Protein 2IQC (pdb70)

Radius of gyration: 17.7 Å; Cα contacts (8 Å, |Δi|>4): 166; chains: 1; bounding box: 55×26×33 Å

Organism: Homo sapiens (NCBI:txid9606)

B-factor: mean 52.59, std 11.1, range [28.51, 93.1]

GO terms:
  GO:0043240 Fanconi anaemia nuclear complex (C, IDA)
  GO:0005654 nucleoplasm (C, TAS)
  GO:0005829 cytosol (C, TAS)
  GO:0005515 protein binding (F, IPI)
  GO:0005654 nucleoplasm (C, IDA)
  GO:0000785 chromatin (C, IDA)

Solvent-accessible surface area: 9316 Å² total; per-residue (Å²): 106,70,81,103,29,86,64,53,0,63,102,12,27,104,129,5,72,121,68,65,37,50,174,53,0,35,40,31,32,133,180,67,95,94,100,52,2,8,86,9,0,1,26,2,2,45,34,161,50,29,71,46,0,13,135,8,1,75,62,44,86,136,7,1,27,33,0,0,77,63,11,88,20,38,35,0,14,108,0,2,38,115,30,79,51,0,2,82,54,0,16,29,30,0,38,76,8,1,103,101,12,88,62,37,149,103,147,46,68,23,32,27,120,100,131,106,18,1,72,54,102,35,0,31,53,10,3,81,20,0,23,147,4,88,95,108,8,100,78,111,0,60,79,26,2,72,62,16,21,54,141,52,48,84,91,101,100,89,15,75,17,4,2,1,17,0,2,100,55,32,113,120,130

Nearest PDB structures (foldseek):
  2iqc-assembly1_A  TM=1.006E+00  e=9.049E-26  Homo sapiens
  7kzv-assembly1_F  TM=9.609E-01  e=1.824E-20  Homo sapiens
  8d9w-assembly1_E  TM=4.074E-01  e=1.287E+00  Homo sapiens
  8d9w-assembly1_B  TM=2.738E-01  e=9.064E-01  Homo sapiens
  8fit-assembly2_C  TM=2.106E-01  e=4.069E+00  synthetic construct

CATH classification: 1.25.40.490

Sequence (173 aa):
EDSLMKTQAELLLERLQEVRPARFLSSLWERLPQNNFLKVIAVALLQPGSQVLVHWLLGNSEVFAAFCRALPAGLLTLVTSRHPALSPVYLGLLTDWGQRLHYDLQKGIWVGTESQDVPWEELHNRFQSLCQAPPPLKDKVLTALETCKAQDGDFEVPGLSIWTDLLLALRSG

Structure (mmCIF, N/CA/C/O backbone):
data_2IQC
#
_entry.id   2IQC
#
_cell.length_a   96.386
_cell.length_b   96.386
_cell.length_c   47.963
_cell.angle_alpha   90.00
_cell.angle_beta   90.00
_cell.angle_gamma   120.00
#
_symmetry.space_group_name_H-M   'P 31 2 1'
#
loop_
_entity.id
_entity.type
_entity.pdbx_description
1 polymer 'Fanconi anemia group F protein'
2 non-polymer 'MERCURY (II) ION'
3 water water
#
loop_
_atom_site.group_PDB
_atom_site.id
_atom_site.type_symbol
_atom_site.label_atom_id
_atom_site.label_alt_id
_atom_site.label_comp_id
_atom_site.label_asym_id
_atom_site.label_entity_id
_atom_site.label_seq_id
_atom_site.pdbx_PDB_ins_code
_atom_site.Cartn_x
_atom_site.Cartn_y
_atom_site.Cartn_z
_atom_site.occupancy
_atom_site.B_iso_or_equiv
_atom_site.auth_seq_id
_atom_site.auth_comp_id
_atom_site.auth_asym_id
_atom_site.auth_atom_id
_atom_site.pdbx_PDB_model_num
ATOM 1 N N . GLU A 1 12 ? 16.702 30.312 8.353 1.00 78.86 159 GLU A N 1
ATOM 2 C CA . GLU A 1 12 ? 18.100 30.524 7.838 1.00 78.95 159 GLU A CA 1
ATOM 3 C C . GLU A 1 12 ? 18.791 29.153 7.800 1.00 78.63 159 GLU A C 1
ATOM 4 O O . GLU A 1 12 ? 18.658 28.370 6.825 1.00 78.64 159 GLU A O 1
ATOM 6 N N . ASP A 1 13 ? 19.501 28.871 8.893 1.00 77.79 160 ASP A N 1
ATOM 7 C CA . ASP A 1 13 ? 19.772 27.513 9.338 1.00 75.50 160 ASP A CA 1
ATOM 8 C C . ASP A 1 13 ? 18.525 26.888 10.051 1.00 73.75 160 ASP A C 1
ATOM 9 O O . ASP A 1 13 ? 18.580 25.721 10.459 1.00 74.19 160 ASP A O 1
ATOM 11 N N . SER A 1 14 ? 17.432 27.664 10.183 1.00 70.81 161 SER A N 1
ATOM 12 C CA . SER A 1 14 ? 16.096 27.173 10.566 1.00 68.26 161 SER A CA 1
ATOM 13 C C . SER A 1 14 ? 15.341 26.713 9.347 1.00 66.21 161 SER A C 1
ATOM 14 O O . SER A 1 14 ? 14.486 25.809 9.439 1.00 66.34 161 SER A O 1
ATOM 17 N N . LEU A 1 15 ? 15.627 27.346 8.205 1.00 62.60 162 LEU A N 1
ATOM 18 C CA . LEU A 1 15 ? 15.089 26.895 6.914 1.00 59.22 162 LEU A CA 1
ATOM 19 C C . LEU A 1 15 ? 15.689 25.557 6.567 1.00 58.04 162 LEU A C 1
ATOM 20 O O . LEU A 1 15 ? 15.034 24.659 6.098 1.00 57.86 162 LEU A O 1
ATOM 25 N N . MET A 1 16 ? 16.981 25.492 6.779 1.00 57.80 163 MET A N 1
ATOM 26 C CA . MET A 1 16 ? 17.847 24.378 6.526 1.00 57.99 163 MET A CA 1
ATOM 27 C C . MET A 1 16 ? 17.602 23.214 7.468 1.00 56.84 163 MET A C 1
ATOM 28 O O . MET A 1 16 ? 17.713 22.077 7.031 1.00 56.09 163 MET A O 1
ATOM 33 N N . LYS A 1 17 ? 17.297 23.496 8.750 1.00 56.26 164 LYS A N 1
ATOM 34 C CA . LYS A 1 17 ? 16.842 22.453 9.717 1.00 55.14 164 LYS A CA 1
ATOM 35 C C . LYS A 1 17 ? 15.529 21.864 9.237 1.00 53.23 164 LYS A C 1
ATOM 36 O O . LYS A 1 17 ? 15.379 20.646 9.111 1.00 52.41 164 LYS A O 1
ATOM 42 N N . THR A 1 18 ? 14.597 22.748 8.900 1.00 52.95 165 THR A N 1
ATOM 43 C CA . THR A 1 18 ? 13.302 22.296 8.397 1.00 52.37 165 THR A CA 1
ATOM 44 C C . THR A 1 18 ? 13.499 21.442 7.194 1.00 52.77 165 THR A C 1
ATOM 45 O O . THR A 1 18 ? 13.067 20.303 7.202 1.00 53.51 165 THR A O 1
ATOM 49 N N . GLN A 1 19 ? 14.216 21.942 6.191 1.00 53.01 166 GLN A N 1
ATOM 50 C CA . GLN A 1 19 ? 14.481 21.163 4.971 1.00 53.42 166 GLN A CA 1
ATOM 51 C C . GLN A 1 19 ? 15.166 19.826 5.193 1.00 53.11 166 GLN A C 1
ATOM 52 O O . GLN A 1 19 ? 14.829 18.849 4.517 1.00 54.28 166 GLN A O 1
ATOM 58 N N . ALA A 1 20 ? 16.125 19.783 6.109 1.00 51.95 167 ALA A N 1
ATOM 59 C CA . ALA A 1 20 ? 16.793 18.555 6.508 1.00 52.43 167 ALA A CA 1
ATOM 60 C C . ALA A 1 20 ? 15.778 17.566 7.159 1.00 53.23 167 ALA A C 1
ATOM 61 O O . ALA A 1 20 ? 15.785 16.366 6.896 1.00 54.57 167 ALA A O 1
ATOM 63 N N . GLU A 1 21 ? 14.911 18.075 8.024 1.00 54.18 168 GLU A N 1
ATOM 64 C CA . GLU A 1 21 ? 13.816 17.260 8.596 1.00 54.09 168 GLU A CA 1
ATOM 65 C C . GLU A 1 21 ? 12.938 16.689 7.535 1.00 54.59 168 GLU A C 1
ATOM 66 O O . GLU A 1 21 ? 12.733 15.507 7.541 1.00 55.87 168 GLU A O 1
ATOM 72 N N . LEU A 1 22 ? 12.435 17.529 6.631 1.00 55.13 169 LEU A N 1
ATOM 73 C CA . LEU A 1 22 ? 11.663 17.097 5.473 1.00 55.47 169 LEU A CA 1
ATOM 74 C C . LEU A 1 22 ? 12.346 16.127 4.587 1.00 55.65 169 LEU A C 1
ATOM 75 O O . LEU A 1 22 ? 11.679 15.264 4.029 1.00 56.46 169 LEU A O 1
ATOM 80 N N . LEU A 1 23 ? 13.655 16.257 4.396 1.00 56.46 170 LEU A N 1
ATOM 81 C CA . LEU A 1 23 ? 14.354 15.238 3.564 1.00 56.49 170 LEU A CA 1
ATOM 82 C C . LEU A 1 23 ? 14.445 13.878 4.344 1.00 57.31 170 LEU A C 1
ATOM 83 O O . LEU A 1 23 ? 14.202 12.810 3.769 1.00 56.57 170 LEU A O 1
ATOM 88 N N . LEU A 1 24 ? 14.797 13.928 5.631 1.00 57.51 171 LEU A N 1
ATOM 89 C CA . LEU A 1 24 ? 14.876 12.698 6.435 1.00 59.32 171 LEU A CA 1
ATOM 90 C C . LEU A 1 24 ? 13.488 12.037 6.578 1.00 61.25 171 LEU A C 1
ATOM 91 O O . LEU A 1 24 ? 13.370 10.831 6.387 1.00 60.12 171 LEU A 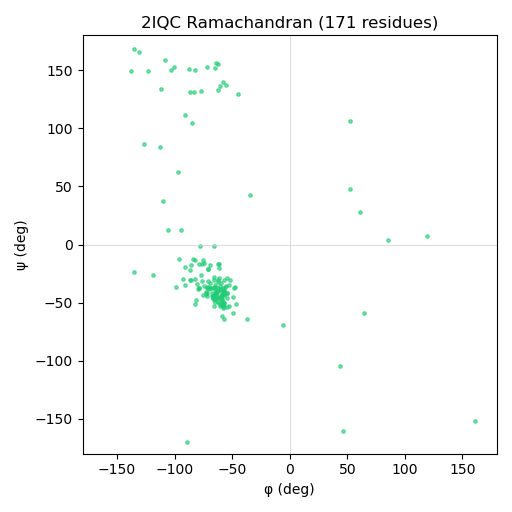O 1
ATOM 96 N N . GLU A 1 25 ? 12.446 12.824 6.888 1.00 64.17 172 GLU A N 1
ATOM 97 C CA . GLU A 1 25 ? 11.061 12.298 6.951 1.00 68.06 172 GLU A CA 1
ATOM 98 C C . GLU A 1 25 ? 10.656 11.593 5.646 1.00 69.17 172 GLU A C 1
ATOM 99 O O . GLU A 1 25 ? 10.046 10.521 5.693 1.00 69.33 172 GLU A O 1
ATOM 105 N N . ARG A 1 26 ? 11.032 12.188 4.507 1.00 70.39 173 ARG A N 1
ATOM 106 C CA . ARG A 1 26 ? 10.734 11.628 3.200 1.00 72.02 173 ARG A CA 1
ATOM 107 C C . ARG A 1 26 ? 11.526 10.380 2.876 1.00 72.99 173 ARG A C 1
ATOM 108 O O . ARG A 1 26 ? 11.130 9.633 1.997 1.00 74.40 173 ARG A O 1
ATOM 116 N N . LEU A 1 27 ? 12.652 10.170 3.558 1.00 74.29 174 LEU A N 1
ATOM 117 C CA . LEU A 1 27 ? 13.551 9.022 3.301 1.00 75.04 174 LEU A CA 1
ATOM 118 C C . LEU A 1 27 ? 13.258 7.774 4.204 1.00 77.07 174 LEU A C 1
ATOM 119 O O . LEU A 1 27 ? 13.535 6.636 3.804 1.00 76.51 174 LEU A O 1
ATOM 124 N N . GLN A 1 28 ? 12.753 8.027 5.424 1.00 79.32 175 GLN A N 1
ATOM 125 C CA . GLN A 1 28 ? 12.355 7.029 6.413 1.00 81.69 175 GLN A CA 1
ATOM 126 C C . GLN A 1 28 ? 10.837 6.867 6.260 1.00 83.91 175 GLN A C 1
ATOM 127 O O . GLN A 1 28 ? 10.053 7.137 7.200 1.00 85.03 175 GLN A O 1
ATOM 129 N N . GLU A 1 29 ? 10.455 6.401 5.063 1.00 85.06 176 GLU A N 1
ATOM 130 C CA . GLU A 1 29 ? 9.128 6.496 4.473 1.00 85.89 176 GLU A CA 1
ATOM 131 C C . GLU A 1 29 ? 9.501 6.258 3.022 1.00 86.54 176 GLU A C 1
ATOM 132 O O . GLU A 1 29 ? 10.511 5.567 2.772 1.00 86.85 176 GLU A O 1
ATOM 138 N N . VAL A 1 30 ? 8.720 6.796 2.072 1.00 86.97 177 VAL A N 1
ATOM 139 C CA . VAL A 1 30 ? 9.010 6.707 0.611 1.00 86.88 177 VAL A CA 1
ATOM 140 C C . VAL A 1 30 ? 9.428 5.321 0.054 1.00 87.04 177 VAL A C 1
ATOM 141 O O . VAL A 1 30 ? 10.550 4.836 0.265 1.00 87.06 177 VAL A O 1
ATOM 143 N N . ARG A 1 37 ? 11.704 5.116 -4.131 1.00 74.71 184 ARG A N 1
ATOM 144 C CA . ARG A 1 37 ? 13.153 5.197 -4.299 1.00 75.72 184 ARG A CA 1
ATOM 145 C C . ARG A 1 37 ? 13.902 4.340 -3.269 1.00 75.79 184 ARG A C 1
ATOM 146 O O . ARG A 1 37 ? 13.945 3.092 -3.455 1.00 75.82 184 ARG A O 1
ATOM 148 N N . PRO A 1 38 ? 14.529 4.969 -2.214 1.00 75.01 185 PRO A N 1
ATOM 149 C CA . PRO A 1 38 ? 14.937 6.338 -1.870 1.00 74.22 185 PRO A CA 1
ATOM 150 C C . PRO A 1 38 ? 16.420 6.775 -2.153 1.00 73.80 185 PRO A C 1
ATOM 151 O O . PRO A 1 38 ? 16.708 7.963 -2.128 1.00 73.73 185 PRO A O 1
ATOM 155 N N . ALA A 1 39 ? 17.333 5.857 -2.451 1.00 72.69 186 ALA A N 1
ATOM 156 C CA . ALA A 1 39 ? 18.555 6.214 -3.183 1.00 71.70 186 ALA A CA 1
ATOM 157 C C . ALA A 1 39 ? 18.288 6.931 -4.526 1.00 71.40 186 ALA A C 1
ATOM 158 O O . ALA A 1 39 ? 19.118 7.724 -5.012 1.00 72.03 186 ALA A O 1
ATOM 160 N N . ARG A 1 40 ? 17.154 6.642 -5.153 1.00 70.56 187 ARG A N 1
ATOM 161 C CA . ARG A 1 40 ? 16.868 7.219 -6.476 1.00 69.73 187 ARG A CA 1
ATOM 162 C C . ARG A 1 40 ? 16.317 8.625 -6.304 1.00 66.37 187 ARG A C 1
ATOM 163 O O . ARG A 1 40 ? 16.512 9.464 -7.169 1.00 66.98 187 ARG A O 1
ATOM 171 N N . PHE A 1 41 ? 15.639 8.872 -5.187 1.00 62.85 188 PHE A N 1
ATOM 172 C CA . PHE A 1 41 ? 15.201 10.184 -4.823 1.00 60.10 188 PHE A CA 1
ATOM 173 C C . PHE A 1 41 ? 16.388 11.177 -4.675 1.00 59.16 188 PHE A C 1
ATOM 174 O O . PHE A 1 41 ? 16.422 12.270 -5.303 1.00 58.96 188 PHE A O 1
ATOM 182 N N . LEU A 1 42 ? 17.367 10.756 -3.876 1.00 57.08 189 LEU A N 1
ATOM 183 C CA . LEU A 1 42 ? 18.572 11.498 -3.592 1.00 56.24 189 LEU A CA 1
ATOM 184 C C . LEU A 1 42 ? 19.368 11.789 -4.870 1.00 56.21 189 LEU A C 1
ATOM 185 O O . LEU A 1 42 ? 19.817 12.932 -5.089 1.00 55.05 189 LEU A O 1
ATOM 190 N N . SER A 1 43 ? 19.505 10.773 -5.730 1.00 56.08 190 SER A N 1
ATOM 191 C CA . SER A 1 43 ? 20.129 11.011 -7.008 1.00 56.43 190 SER A CA 1
ATOM 192 C C . SER A 1 43 ? 19.414 12.046 -7.887 1.00 56.98 190 SER A C 1
ATOM 193 O O . SER A 1 43 ? 20.085 12.860 -8.566 1.00 57.64 190 SER A O 1
ATOM 196 N N . SER A 1 44 ? 18.075 12.055 -7.890 1.00 57.00 191 SER A N 1
ATOM 197 C CA . SER A 1 44 ? 17.385 13.031 -8.725 1.00 56.70 191 SER A CA 1
ATOM 198 C C . SER A 1 44 ? 17.436 14.431 -8.081 1.00 54.89 191 SER A C 1
ATOM 199 O O . SER A 1 44 ? 17.541 15.421 -8.756 1.00 53.62 191 SER A O 1
ATOM 202 N N . LEU A 1 45 ? 17.450 14.483 -6.764 1.00 54.22 192 LEU A N 1
ATOM 203 C CA . LEU A 1 45 ? 17.625 15.732 -6.041 1.00 52.78 192 LEU A CA 1
ATOM 204 C C . LEU A 1 45 ? 19.003 16.355 -6.291 1.00 52.21 192 LEU A C 1
ATOM 205 O O . LEU A 1 45 ? 19.132 17.544 -6.519 1.00 49.45 192 LEU A O 1
ATOM 210 N N . TRP A 1 46 ? 20.040 15.501 -6.297 1.00 52.78 193 TRP A N 1
ATOM 211 C CA . TRP A 1 46 ? 21.409 15.898 -6.615 1.00 51.35 193 TRP A CA 1
ATOM 212 C C . TRP A 1 46 ? 21.547 16.428 -8.024 1.00 51.42 193 TRP A C 1
ATOM 213 O O . TRP A 1 46 ? 22.358 17.284 -8.241 1.00 52.66 193 TRP A O 1
ATOM 224 N N . GLU A 1 47 ? 20.762 15.940 -8.982 1.00 51.82 194 GLU A N 1
ATOM 225 C CA . GLU A 1 47 ? 20.886 16.387 -10.387 1.00 51.18 194 GLU A CA 1
ATOM 226 C C . GLU A 1 47 ? 20.069 17.602 -10.596 1.00 49.49 194 GLU A C 1
ATOM 227 O O . GLU A 1 47 ? 20.273 18.302 -11.552 1.00 49.24 194 GLU A O 1
ATOM 233 N N . ARG A 1 48 ? 19.075 17.815 -9.741 1.00 49.10 195 ARG A N 1
ATOM 234 C CA . ARG A 1 48 ? 18.164 18.922 -9.917 1.00 47.90 195 ARG A CA 1
ATOM 235 C C . ARG A 1 48 ? 18.458 20.134 -9.091 1.00 48.26 195 ARG A C 1
ATOM 236 O O . ARG A 1 48 ? 18.219 21.240 -9.585 1.00 49.46 195 ARG A O 1
ATOM 244 N N . LEU A 1 49 ? 18.932 19.969 -7.853 1.00 46.50 196 LEU A N 1
ATOM 245 C CA . LEU A 1 49 ? 19.100 21.105 -6.954 1.00 47.15 196 LEU A CA 1
ATOM 246 C C . LEU A 1 49 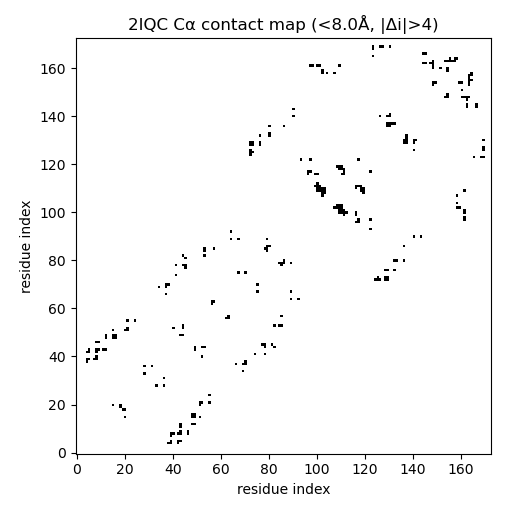? 20.487 21.715 -7.176 1.00 48.56 196 LEU A C 1
ATOM 247 O O . LEU A 1 49 ? 21.435 20.961 -7.557 1.00 49.23 196 LEU A O 1
ATOM 252 N N . PRO A 1 50 ? 20.642 23.053 -6.929 1.00 47.40 197 PRO A N 1
ATOM 253 C CA . PRO A 1 50 ? 22.026 23.582 -6.971 1.00 47.94 197 PRO A CA 1
ATOM 254 C C . PRO A 1 50 ? 22.856 22.795 -5.943 1.00 47.97 197 PRO A C 1
ATOM 255 O O . PRO A 1 50 ? 22.335 22.538 -4.858 1.00 49.77 197 PRO A O 1
ATOM 259 N N . GLN A 1 51 ? 24.105 22.443 -6.247 1.00 46.32 198 GLN A N 1
ATOM 260 C CA . GLN A 1 51 ? 24.834 21.529 -5.416 1.00 45.29 198 GLN A CA 1
ATOM 261 C C . GLN A 1 51 ? 25.221 22.166 -4.110 1.00 45.76 198 GLN A C 1
ATOM 262 O O . GLN A 1 51 ? 25.293 21.478 -3.104 1.00 45.38 198 GLN A O 1
ATOM 268 N N . ASN A 1 52 ? 25.459 23.473 -4.120 1.00 46.81 199 ASN A N 1
ATOM 269 C CA . ASN A 1 52 ? 25.834 24.196 -2.891 1.00 48.62 199 ASN A CA 1
ATOM 270 C C . ASN A 1 52 ? 24.751 24.028 -1.766 1.00 49.41 199 ASN A C 1
ATOM 271 O O . ASN A 1 52 ? 25.047 23.461 -0.745 1.00 48.82 199 ASN A O 1
ATOM 276 N N . ASN A 1 53 ? 23.520 24.540 -1.993 1.00 50.44 200 ASN A N 1
ATOM 277 C CA . ASN A 1 53 ? 22.296 24.313 -1.201 1.00 49.35 200 ASN A CA 1
ATOM 278 C C . ASN A 1 53 ? 22.158 22.917 -0.653 0.50 47.52 200 ASN A C 1
ATOM 279 O O . ASN A 1 53 ? 22.089 22.655 0.526 0.50 46.73 200 ASN A O 1
ATOM 284 N N . PHE A 1 54 ? 22.052 22.025 -1.592 1.00 46.23 201 PHE A N 1
ATOM 285 C CA . PHE A 1 54 ? 21.872 20.622 -1.309 1.00 46.67 201 PHE A CA 1
ATOM 286 C C . PHE A 1 54 ? 22.943 19.941 -0.446 1.00 46.15 201 PHE A C 1
ATOM 287 O O . PHE A 1 54 ? 22.621 19.066 0.361 1.00 44.72 201 PHE A O 1
ATOM 295 N N . LEU A 1 55 ? 24.224 20.319 -0.624 1.00 47.15 202 LEU A N 1
ATOM 296 C CA . LEU A 1 55 ? 25.269 19.781 0.253 1.00 46.42 202 LEU A CA 1
ATOM 297 C C . LEU A 1 55 ? 25.088 20.303 1.663 1.00 46.36 202 LEU A C 1
ATOM 298 O O . LEU A 1 55 ? 25.242 19.546 2.574 1.00 46.34 202 LEU A O 1
ATOM 303 N N . LYS A 1 56 ? 24.677 21.552 1.830 1.00 46.18 203 LYS A N 1
ATOM 304 C CA . LYS A 1 56 ? 24.451 22.096 3.161 1.00 47.50 203 LYS A CA 1
ATOM 305 C C . LYS A 1 56 ? 23.269 21.433 3.890 1.00 48.53 203 LYS A C 1
ATOM 306 O O . LYS A 1 56 ? 23.368 21.089 5.077 1.00 49.03 203 LYS A O 1
ATOM 312 N N . VAL A 1 57 ? 22.165 21.246 3.177 1.00 48.83 204 VAL A N 1
ATOM 313 C CA . VAL A 1 57 ? 21.014 20.529 3.700 1.00 48.82 204 VAL A CA 1
ATOM 314 C C . VAL A 1 57 ? 21.395 19.079 4.105 1.00 48.87 204 VAL A C 1
ATOM 315 O O . VAL A 1 57 ? 21.046 18.627 5.183 1.00 48.31 204 VAL A O 1
ATOM 319 N N . ILE A 1 58 ? 22.110 18.354 3.252 1.00 48.43 205 ILE A N 1
ATOM 320 C CA . ILE A 1 58 ? 22.593 17.028 3.640 1.00 48.77 205 ILE A CA 1
ATOM 321 C C . ILE A 1 58 ? 23.447 17.105 4.892 1.00 49.18 205 ILE A C 1
ATOM 322 O O . ILE A 1 58 ? 23.330 16.246 5.763 1.00 48.63 205 ILE A O 1
ATOM 327 N N . ALA A 1 59 ? 24.296 18.131 4.984 1.00 49.13 206 ALA A N 1
ATOM 328 C CA . ALA A 1 59 ? 25.139 18.298 6.166 1.00 50.10 206 ALA A CA 1
ATOM 329 C C . ALA A 1 59 ? 24.298 18.381 7.441 1.00 50.52 206 ALA A C 1
ATOM 330 O O . ALA A 1 59 ? 24.565 17.688 8.415 1.00 50.31 206 ALA A O 1
ATOM 332 N N . VAL A 1 60 ? 23.293 19.258 7.419 1.00 51.19 207 VAL A N 1
ATOM 333 C CA . VAL A 1 60 ? 22.301 19.393 8.489 1.00 51.68 207 VAL A CA 1
ATOM 334 C C . VAL A 1 60 ? 21.493 18.063 8.639 1.00 52.83 207 VAL A C 1
ATOM 335 O O . VAL A 1 60 ? 21.289 17.555 9.734 1.00 53.97 207 VAL A O 1
ATOM 339 N N . ALA A 1 61 ? 21.133 17.412 7.560 1.00 53.15 208 ALA A N 1
ATOM 340 C CA . ALA A 1 61 ? 20.432 16.188 7.773 1.00 55.00 208 ALA A CA 1
ATOM 341 C C . ALA A 1 61 ? 21.301 15.144 8.536 1.00 56.80 208 ALA A C 1
ATOM 342 O O . ALA A 1 61 ? 20.783 14.363 9.341 1.00 58.45 208 ALA A O 1
ATOM 344 N N . LEU A 1 62 ? 22.611 15.183 8.364 1.00 57.03 209 LEU A N 1
ATOM 345 C CA . LEU A 1 62 ? 23.470 14.209 9.013 1.00 57.31 209 LEU A CA 1
ATOM 346 C C . LEU A 1 62 ? 23.648 14.455 10.505 1.00 59.69 209 LEU A C 1
ATOM 347 O O . LEU A 1 62 ? 24.095 13.576 11.233 1.00 59.14 209 LEU A O 1
ATOM 352 N N . LEU A 1 63 ? 23.299 15.665 10.948 1.00 62.47 210 LEU A N 1
ATOM 353 C CA . LEU A 1 63 ? 23.453 16.062 12.322 1.00 64.37 210 LEU A CA 1
ATOM 354 C C . LEU A 1 63 ? 22.138 16.125 13.094 1.00 66.57 210 LEU A C 1
ATOM 355 O O . LEU A 1 63 ? 22.108 16.685 14.190 1.00 67.72 210 LEU A O 1
ATOM 360 N N . GLN A 1 64 ? 21.047 15.589 12.562 1.00 68.93 211 GLN A N 1
ATOM 361 C CA . GLN A 1 64 ? 19.787 15.737 13.283 1.00 71.60 211 GLN A CA 1
ATOM 362 C C . GLN A 1 64 ? 19.585 14.611 14.341 1.00 73.37 211 GLN A C 1
ATOM 363 O O . GLN A 1 64 ? 19.772 13.414 14.025 1.00 73.11 211 GLN A O 1
ATOM 369 N N . PRO A 1 65 ? 19.226 15.008 15.593 1.00 74.39 212 PRO A N 1
ATOM 370 C CA . PRO A 1 65 ? 18.774 14.123 16.671 1.00 75.37 212 PRO A CA 1
ATOM 371 C C . PRO A 1 65 ? 17.963 12.935 16.132 1.00 75.95 212 PRO A C 1
ATOM 372 O O . PRO A 1 65 ? 18.204 11.793 16.554 1.00 77.10 212 PRO A O 1
ATOM 376 N N . GLY A 1 86 ? 17.172 5.995 9.195 1.00 69.77 233 GLY A N 1
ATOM 377 C CA . GLY A 1 86 ? 17.922 6.487 8.016 1.00 69.68 233 GLY A CA 1
ATOM 378 C C . GLY A 1 86 ? 17.462 7.822 7.343 1.00 70.19 233 GLY A C 1
ATOM 379 O O . GLY A 1 86 ? 16.234 8.039 7.231 1.00 69.81 233 GLY A O 1
ATOM 380 N N . SER A 1 87 ? 18.365 8.762 6.952 1.00 68.12 234 SER A N 1
ATOM 381 C CA . SER A 1 87 ? 19.741 9.028 7.487 1.00 67.85 234 SER A CA 1
ATOM 382 C C . SER A 1 87 ? 20.922 8.045 7.412 1.00 68.03 234 SER A C 1
ATOM 383 O O . SER A 1 87 ? 22.012 8.419 6.927 1.00 68.19 234 SER A O 1
ATOM 386 N N . GLN A 1 88 ? 20.769 6.853 7.982 1.00 66.98 235 GLN A N 1
ATOM 387 C CA . GLN A 1 88 ? 21.649 5.771 7.585 1.00 66.31 235 GLN A CA 1
ATOM 388 C C . GLN A 1 88 ? 21.451 5.493 6.077 1.00 64.98 235 GLN A C 1
ATOM 389 O O . GLN A 1 88 ? 22.324 4.937 5.427 1.00 66.18 235 GLN A O 1
ATOM 391 N N . VAL A 1 89 ? 20.316 5.919 5.532 1.00 63.53 236 VAL A N 1
ATOM 392 C CA . VAL A 1 89 ? 19.988 5.931 4.089 1.00 62.91 236 VAL A CA 1
ATOM 393 C C . VAL A 1 89 ? 20.787 7.019 3.284 1.00 62.76 236 VAL A C 1
ATOM 394 O O . VAL A 1 89 ? 21.156 6.817 2.099 1.00 63.41 236 VAL A O 1
ATOM 398 N N . LEU A 1 90 ? 20.978 8.178 3.921 1.00 61.30 237 LEU A N 1
ATOM 399 C CA . LEU A 1 90 ? 21.782 9.250 3.414 1.00 60.15 237 LEU A CA 1
ATOM 400 C C . LEU A 1 90 ? 23.231 8.815 3.373 1.00 59.23 237 LEU A C 1
ATOM 401 O O . LEU A 1 90 ? 23.907 9.063 2.389 1.00 59.10 237 LEU A O 1
ATOM 406 N N . VAL A 1 91 ? 23.698 8.204 4.466 1.00 57.97 238 VAL A N 1
ATOM 407 C CA . VAL A 1 91 ? 25.077 7.745 4.594 1.00 57.39 238 VAL A CA 1
ATOM 408 C C . VAL A 1 91 ? 25.373 6.703 3.541 1.00 57.34 238 VAL A C 1
ATOM 409 O O . VAL A 1 91 ? 26.348 6.809 2.828 1.00 59.23 238 VAL A O 1
ATOM 413 N N . HIS A 1 92 ? 24.520 5.695 3.415 1.00 57.21 239 HIS A N 1
ATOM 414 C CA . HIS A 1 92 ? 24.739 4.618 2.456 1.00 55.42 239 HIS A CA 1
ATOM 415 C C . HIS A 1 92 ? 24.874 5.169 1.062 0.50 53.66 239 HIS A C 1
ATOM 416 O O . HIS A 1 92 ? 25.672 4.707 0.270 0.50 52.08 239 HIS A O 1
ATOM 423 N N . TRP A 1 93 ? 24.056 6.172 0.786 1.00 53.17 240 TRP A N 1
ATOM 424 C CA . TRP A 1 93 ? 23.967 6.798 -0.543 1.00 53.05 240 TRP A CA 1
ATOM 425 C C . TRP A 1 93 ? 25.252 7.635 -0.757 1.00 53.36 240 TRP A C 1
ATOM 426 O O . TRP A 1 93 ? 25.851 7.588 -1.826 1.00 55.22 240 TRP A O 1
ATOM 437 N N . LEU A 1 94 ? 25.695 8.361 0.258 1.00 52.26 241 LEU A N 1
ATOM 438 C CA . LEU A 1 94 ? 26.973 9.037 0.186 1.00 53.37 241 LEU A CA 1
ATOM 439 C C . LEU A 1 94 ? 28.150 8.092 -0.058 1.00 53.50 241 LEU A C 1
ATOM 440 O O . LEU A 1 94 ? 29.010 8.410 -0.871 1.00 53.91 241 LEU A O 1
ATOM 445 N N . LEU A 1 95 ? 28.191 6.940 0.628 1.00 54.46 242 LEU A N 1
ATOM 446 C CA . LEU A 1 95 ? 29.214 5.879 0.355 1.00 55.60 242 LEU A CA 1
ATOM 447 C C . LEU A 1 95 ? 29.117 5.365 -1.081 1.00 55.73 242 LEU A C 1
ATOM 448 O O . LEU A 1 95 ? 30.146 5.084 -1.733 1.00 55.38 242 LEU A O 1
ATOM 453 N N . GLY A 1 96 ? 27.882 5.300 -1.586 1.00 56.35 243 GLY A N 1
ATOM 454 C CA . GLY A 1 96 ? 27.635 4.812 -2.939 1.00 56.70 243 GLY A CA 1
ATOM 455 C C . GLY A 1 96 ? 27.979 5.810 -4.016 1.00 57.14 243 GLY A C 1
ATOM 456 O O . GLY A 1 96 ? 28.093 5.438 -5.162 1.00 57.74 243 GLY A O 1
ATOM 457 N N . ASN A 1 97 ? 28.124 7.081 -3.663 1.00 57.13 244 ASN A N 1
ATOM 458 C CA . ASN A 1 97 ? 28.386 8.144 -4.659 1.00 56.70 244 ASN A CA 1
ATOM 459 C C . ASN A 1 97 ? 29.616 8.979 -4.311 1.00 56.16 244 ASN A C 1
ATOM 460 O O . ASN A 1 97 ? 29.539 10.056 -3.725 1.00 56.31 244 ASN A O 1
ATOM 465 N N . SER A 1 98 ? 30.749 8.481 -4.756 1.00 55.91 245 SER A N 1
ATOM 466 C CA . SER A 1 98 ? 32.040 8.882 -4.240 1.00 54.49 245 SER A CA 1
ATOM 467 C C . SER A 1 98 ? 32.339 10.338 -4.653 1.00 53.40 245 SER A C 1
ATOM 468 O O . SER A 1 98 ? 32.927 11.099 -3.848 1.00 52.78 245 SER A O 1
ATOM 471 N N . GLU A 1 99 ? 31.854 10.726 -5.845 1.00 51.18 246 GLU A N 1
ATOM 472 C CA . GLU A 1 99 ? 31.935 12.1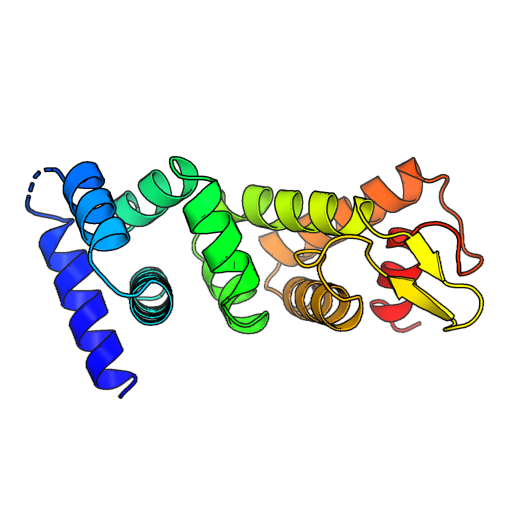25 -6.369 1.00 49.38 246 GLU A CA 1
ATOM 473 C C . GLU A 1 99 ? 31.149 13.159 -5.569 1.00 49.60 246 GLU A C 1
ATOM 474 O O . GLU A 1 99 ? 31.527 14.319 -5.478 1.00 50.38 246 GLU A O 1
ATOM 480 N N . VAL A 1 100 ? 30.000 12.743 -5.063 1.00 49.33 247 VAL A N 1
ATOM 481 C CA . VAL A 1 100 ? 29.088 13.600 -4.356 1.00 48.45 247 VAL A CA 1
ATOM 482 C C . VAL A 1 100 ? 29.694 13.830 -2.980 1.00 48.38 247 VAL A C 1
ATOM 483 O O . VAL A 1 100 ? 29.690 14.947 -2.475 1.00 49.36 247 VAL A O 1
ATOM 487 N N . PHE A 1 101 ? 30.209 12.775 -2.366 1.00 46.25 248 PHE A N 1
ATOM 488 C CA . PHE A 1 101 ? 30.770 12.899 -1.031 1.00 44.48 248 PHE A CA 1
ATOM 489 C C . PHE A 1 101 ? 32.147 13.605 -1.109 1.00 44.52 248 PHE A C 1
ATOM 490 O O . PHE A 1 101 ? 32.499 14.306 -0.197 1.00 45.43 248 PHE A O 1
ATOM 498 N N . ALA A 1 102 ? 32.940 13.364 -2.158 1.00 42.69 249 ALA A N 1
ATOM 499 C CA . ALA A 1 102 ? 34.154 14.123 -2.392 1.00 43.58 249 ALA A CA 1
ATOM 500 C C . ALA A 1 102 ? 33.916 15.662 -2.437 1.00 43.36 249 ALA A C 1
ATOM 501 O O . ALA A 1 102 ? 34.722 16.396 -1.905 1.00 43.11 249 ALA A O 1
ATOM 503 N N . ALA A 1 103 ? 32.834 16.113 -3.086 1.00 42.83 250 ALA A N 1
ATOM 504 C CA . ALA A 1 103 ? 32.424 17.516 -3.116 1.00 43.30 250 ALA A CA 1
ATOM 505 C C . ALA A 1 103 ? 31.909 17.988 -1.755 1.00 43.54 250 ALA A C 1
ATOM 506 O O . ALA A 1 103 ? 32.132 19.146 -1.363 1.00 45.00 250 ALA A O 1
ATOM 508 N N . PHE A 1 104 ? 31.184 17.128 -1.058 1.00 43.13 251 PHE A N 1
ATOM 509 C CA . PHE A 1 104 ? 30.730 17.427 0.284 1.00 44.37 251 PHE A CA 1
ATOM 510 C C . PHE A 1 104 ? 31.936 17.792 1.135 1.00 43.74 251 PHE A C 1
ATOM 511 O O . PHE A 1 104 ? 31.941 18.775 1.884 1.00 43.35 251 PHE A O 1
ATOM 519 N N . CYS A 1 105 ? 32.974 16.967 1.006 1.00 43.63 252 CYS A N 1
ATOM 520 C CA . CYS A 1 105 ? 34.180 17.085 1.827 1.00 43.45 252 CYS A CA 1
ATOM 521 C C . CYS A 1 105 ? 35.041 18.305 1.484 1.00 42.38 252 CYS A C 1
ATOM 522 O O . CYS A 1 105 ? 35.842 18.735 2.299 1.00 42.97 252 CYS A O 1
ATOM 525 N N . ARG A 1 106 ? 34.877 18.841 0.290 1.00 41.68 253 ARG A N 1
ATOM 526 C CA . ARG A 1 106 ? 35.630 20.031 -0.195 1.00 42.26 253 ARG A CA 1
ATOM 527 C C . ARG A 1 106 ? 34.869 21.302 0.132 1.00 41.59 253 ARG A C 1
ATOM 528 O O . ARG A 1 106 ? 35.455 22.324 0.495 1.00 41.27 253 ARG A O 1
ATOM 536 N N . ALA A 1 107 ? 33.536 21.213 0.079 1.00 42.58 254 ALA A N 1
ATOM 537 C CA . ALA A 1 107 ? 32.665 22.370 0.123 1.00 42.56 254 ALA A CA 1
ATOM 538 C C . ALA A 1 107 ? 32.344 22.827 1.506 1.00 44.18 254 ALA A C 1
ATOM 539 O O . ALA A 1 107 ? 31.991 23.984 1.681 1.00 45.52 254 ALA A O 1
ATOM 541 N N . LEU A 1 108 ? 32.309 21.893 2.468 1.00 44.64 255 LEU A N 1
ATOM 542 C CA . LEU A 1 108 ? 31.854 22.164 3.818 1.00 44.58 255 LEU A CA 1
ATOM 543 C C . LEU A 1 108 ? 33.059 22.362 4.767 1.00 44.65 255 LEU A C 1
ATOM 544 O O . LEU A 1 108 ? 34.164 21.834 4.508 1.00 44.48 255 LEU A O 1
ATOM 549 N N . PRO A 1 109 ? 32.843 23.145 5.841 1.00 44.17 256 PRO A N 1
ATOM 550 C CA . PRO A 1 109 ? 33.936 23.537 6.728 1.00 44.26 256 PRO A CA 1
ATOM 551 C C . PRO A 1 109 ? 34.526 22.351 7.435 1.00 43.29 256 PRO A C 1
ATOM 552 O O . PRO A 1 109 ? 33.826 21.393 7.649 1.00 42.11 256 PRO A O 1
ATOM 556 N N . ALA A 1 110 ? 35.818 22.467 7.785 1.00 42.29 257 ALA A N 1
ATOM 557 C CA . ALA A 1 110 ? 36.571 21.474 8.543 1.00 41.24 257 ALA A CA 1
ATOM 558 C C . ALA A 1 110 ? 35.789 20.980 9.760 1.00 42.20 257 ALA A C 1
ATOM 559 O O . ALA A 1 110 ? 35.609 19.741 9.936 1.00 43.44 257 ALA A O 1
ATOM 561 N N . GLY A 1 111 ? 35.288 21.925 10.574 1.00 42.29 258 GLY A N 1
ATOM 562 C CA . GLY A 1 111 ? 34.596 21.593 11.834 1.00 42.6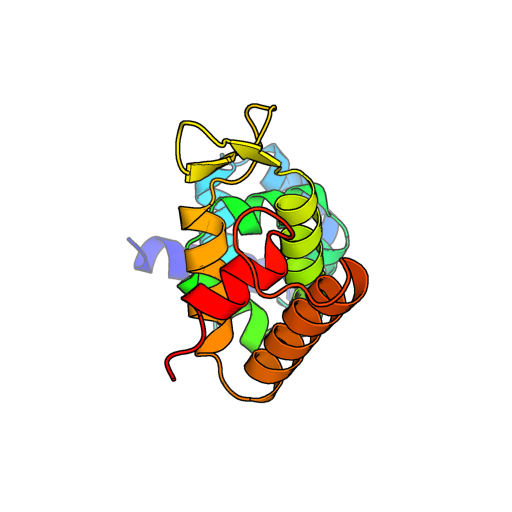9 258 GLY A CA 1
ATOM 563 C C . GLY A 1 111 ? 33.297 20.862 11.590 1.00 43.14 258 GLY A C 1
ATOM 564 O O . GLY A 1 111 ? 32.957 19.932 12.287 1.00 44.20 258 GLY A O 1
ATOM 565 N N . LEU A 1 112 ? 32.580 21.239 10.550 1.00 44.26 259 LEU A N 1
ATOM 566 C CA . LEU A 1 112 ? 31.425 20.477 10.182 1.00 45.38 259 LEU A CA 1
ATOM 567 C C . LEU A 1 112 ? 31.754 19.064 9.747 1.00 45.85 259 LEU A C 1
ATOM 568 O O . LEU A 1 112 ? 31.033 18.126 10.095 1.00 47.26 259 LEU A O 1
ATOM 573 N N . LEU A 1 113 ? 32.835 18.898 8.986 1.00 46.30 260 LEU A N 1
ATOM 574 C CA . LEU A 1 113 ? 33.276 17.581 8.549 1.00 45.46 260 LEU A CA 1
ATOM 575 C C . LEU A 1 113 ? 33.666 16.654 9.675 1.00 45.48 260 LEU A C 1
ATOM 576 O O . LEU A 1 113 ? 33.403 15.459 9.611 1.00 46.18 260 LEU A O 1
ATOM 581 N N . THR A 1 114 ? 34.286 17.208 10.702 1.00 45.78 261 THR A N 1
ATOM 582 C CA . THR A 1 114 ? 34.735 16.471 11.865 1.00 45.99 261 THR A CA 1
ATOM 583 C C . THR A 1 114 ? 33.504 16.111 12.671 1.00 47.70 261 THR A C 1
ATOM 584 O O . THR A 1 114 ? 33.440 14.985 13.179 1.00 47.59 261 THR A O 1
ATOM 588 N N . LEU A 1 115 ? 32.523 17.023 12.804 1.00 48.77 262 LEU A N 1
ATOM 589 C CA . LEU A 1 115 ? 31.205 16.610 13.421 1.00 51.00 262 LEU A CA 1
ATOM 590 C C . LEU A 1 115 ? 30.537 15.465 12.681 1.00 51.82 262 LEU A C 1
ATOM 591 O O . LEU A 1 115 ? 30.263 14.411 13.269 1.00 53.22 262 LEU A O 1
ATOM 596 N N . VAL A 1 116 ? 30.328 15.627 11.384 1.00 52.55 263 VAL A N 1
ATOM 597 C CA . VAL A 1 116 ? 29.627 14.595 10.606 1.00 53.87 263 VAL A CA 1
ATOM 598 C C . VAL A 1 116 ? 30.291 13.205 10.712 1.00 54.70 263 VAL A C 1
ATOM 599 O O . VAL A 1 116 ? 29.633 12.189 10.824 1.00 55.07 263 VAL A O 1
ATOM 603 N N . THR A 1 117 ? 31.603 13.207 10.644 1.00 55.63 264 THR A N 1
ATOM 604 C CA . THR A 1 117 ? 32.466 12.033 10.619 1.00 55.96 264 THR A CA 1
ATOM 605 C C . THR A 1 117 ? 32.624 11.395 12.032 1.00 56.47 264 THR A C 1
ATOM 606 O O . THR A 1 117 ? 32.848 10.208 12.165 1.00 55.70 264 THR A O 1
ATOM 610 N N . SER A 1 118 ? 32.467 12.195 13.090 1.00 57.47 265 SER A N 1
ATOM 611 C CA . SER A 1 118 ? 32.316 11.660 14.448 1.00 58.98 265 SER A CA 1
ATOM 612 C C . SER A 1 118 ? 31.046 10.860 14.656 1.00 59.49 265 SER A C 1
ATOM 613 O O . SER A 1 118 ? 31.150 9.755 15.120 1.00 59.42 265 SER A O 1
ATOM 616 N N . ARG A 1 119 ? 29.871 11.432 14.312 1.00 60.00 266 ARG A N 1
ATOM 617 C CA . ARG A 1 119 ? 28.572 10.738 14.317 1.00 59.45 266 ARG A CA 1
ATOM 618 C C . ARG A 1 119 ? 28.443 9.613 13.368 1.00 59.14 266 ARG A C 1
ATOM 619 O O . ARG A 1 119 ? 27.774 8.641 13.672 1.00 59.92 266 ARG A O 1
ATOM 627 N N . HIS A 1 120 ? 28.933 9.777 12.152 1.00 58.02 267 HIS A N 1
ATOM 628 C CA . HIS A 1 120 ? 28.796 8.717 11.211 1.00 57.37 267 HIS A CA 1
ATOM 629 C C . HIS A 1 120 ? 30.151 8.138 10.882 1.00 57.97 267 HIS A C 1
ATOM 630 O O . HIS A 1 120 ? 30.740 8.541 9.900 1.00 58.59 267 HIS A O 1
ATOM 637 N N . PRO A 1 121 ? 30.658 7.189 11.720 1.00 58.01 268 PRO A N 1
ATOM 638 C CA . PRO A 1 121 ? 32.001 6.574 11.493 1.00 58.15 268 PRO A CA 1
ATOM 639 C C . PRO A 1 121 ? 32.216 5.804 10.196 1.00 57.16 268 PRO A C 1
ATOM 640 O O . PRO A 1 121 ? 33.315 5.619 9.800 1.00 58.20 268 PRO A O 1
ATOM 644 N N . ALA A 1 122 ? 31.187 5.409 9.489 1.00 57.25 269 ALA A N 1
ATOM 645 C CA . ALA A 1 122 ? 31.411 4.815 8.178 1.00 56.31 269 ALA A CA 1
ATOM 646 C C . ALA A 1 122 ? 31.919 5.857 7.160 1.00 55.49 269 ALA A C 1
ATOM 647 O O . ALA A 1 122 ? 32.476 5.534 6.123 1.00 56.52 269 ALA A O 1
ATOM 649 N N . LEU A 1 123 ? 31.735 7.122 7.465 1.00 54.60 270 LEU A N 1
ATOM 650 C CA . LEU A 1 123 ? 32.188 8.189 6.561 1.00 53.82 270 LEU A CA 1
ATOM 651 C C . LEU A 1 123 ? 33.662 8.532 6.833 1.00 53.88 270 LEU A C 1
ATOM 652 O O . LEU A 1 123 ? 34.346 9.104 5.999 1.00 53.55 270 LEU A O 1
ATOM 657 N N . SER A 1 124 ? 34.127 8.122 8.005 1.00 54.29 271 SER A N 1
ATOM 658 C CA . SER A 1 124 ? 35.464 8.397 8.498 1.00 54.81 271 SER A CA 1
ATOM 659 C C . SER A 1 124 ? 36.572 7.880 7.592 1.00 53.81 271 SER A C 1
ATOM 660 O O . SER A 1 124 ? 37.349 8.702 7.116 1.00 54.70 271 SER A O 1
ATOM 663 N N . PRO A 1 125 ? 36.670 6.537 7.347 1.00 52.51 272 PRO A N 1
ATOM 664 C CA . PRO A 1 125 ? 37.845 6.154 6.538 1.00 51.26 272 PRO A CA 1
ATOM 665 C C . PRO A 1 125 ? 37.791 6.790 5.150 1.00 51.39 272 PRO A C 1
ATOM 666 O O . PRO A 1 125 ? 38.806 6.834 4.421 1.00 52.40 272 PRO A O 1
ATOM 670 N N . VAL A 1 126 ? 36.618 7.265 4.774 1.00 49.92 273 VAL A N 1
ATOM 671 C CA . VAL A 1 126 ? 36.417 7.767 3.389 1.00 48.94 273 VAL A CA 1
ATOM 672 C C . VAL A 1 126 ? 36.949 9.221 3.267 1.00 48.23 273 VAL A C 1
ATOM 673 O O . VAL A 1 126 ? 37.763 9.553 2.352 1.00 48.28 273 VAL A O 1
ATOM 677 N N . TYR A 1 127 ? 36.544 10.037 4.237 1.00 46.53 274 TYR A N 1
ATOM 678 C CA . TYR A 1 127 ? 37.141 11.343 4.460 1.00 45.50 274 TYR A CA 1
ATOM 679 C C . TYR A 1 127 ? 38.678 11.288 4.510 1.00 45.91 274 TYR A C 1
ATOM 680 O O . TYR A 1 127 ? 39.356 11.927 3.704 1.00 46.49 274 TYR A O 1
ATOM 689 N N . LEU A 1 128 ? 39.232 10.508 5.436 1.00 46.68 275 LEU A N 1
ATOM 690 C CA . LEU A 1 128 ? 40.681 10.302 5.527 1.00 46.50 275 LEU A CA 1
ATOM 691 C C . LEU A 1 128 ? 41.331 9.850 4.217 1.00 45.71 275 LEU A C 1
ATOM 692 O O . LEU A 1 128 ? 42.451 10.254 3.888 1.00 47.57 275 LEU A O 1
ATOM 697 N N . GLY A 1 129 ? 40.637 9.044 3.430 1.00 44.72 276 GLY A N 1
ATOM 698 C CA . GLY A 1 129 ? 41.208 8.627 2.175 1.00 41.98 276 GLY A CA 1
ATOM 699 C C . GLY A 1 129 ? 41.262 9.723 1.151 1.00 40.80 276 GLY A C 1
ATOM 700 O O . GLY A 1 129 ? 42.189 9.771 0.327 1.00 40.90 276 GLY A O 1
ATOM 701 N N . LEU A 1 130 ? 40.246 10.581 1.123 1.00 40.36 277 LEU A N 1
ATOM 702 C CA . LEU A 1 130 ? 40.274 11.738 0.214 1.00 39.52 277 LEU A CA 1
ATOM 703 C C . LEU A 1 130 ? 41.397 12.657 0.616 1.00 40.36 277 LEU A C 1
ATOM 704 O O . LEU A 1 130 ? 42.173 13.148 -0.226 1.00 40.81 277 LEU A O 1
ATOM 709 N N . LEU A 1 131 ? 41.519 12.854 1.917 1.00 39.94 278 LEU A N 1
ATOM 710 C CA . LEU A 1 131 ? 42.517 13.755 2.461 1.00 40.94 278 LEU A CA 1
ATOM 711 C C . LEU A 1 131 ? 43.924 13.299 2.084 1.00 40.21 278 LEU A C 1
ATOM 712 O O . LEU A 1 131 ? 44.782 14.093 1.649 1.00 38.87 278 LEU A O 1
ATOM 717 N N . THR A 1 132 ? 44.146 12.008 2.254 1.00 41.55 279 THR A N 1
ATOM 718 C CA . THR A 1 132 ? 45.423 11.355 1.896 1.00 43.13 279 THR A CA 1
ATOM 719 C C . THR A 1 132 ? 45.670 11.523 0.401 1.00 42.03 279 THR A C 1
ATOM 720 O O . THR A 1 132 ? 46.743 12.014 -0.001 1.00 43.63 279 THR A O 1
ATOM 724 N N . ASP A 1 133 ? 44.700 11.143 -0.419 1.00 41.38 280 ASP A N 1
ATOM 725 C CA . ASP A 1 133 ? 44.768 11.367 -1.891 1.00 42.40 280 ASP A CA 1
ATOM 726 C C . ASP A 1 133 ? 45.066 12.809 -2.235 1.00 42.69 280 ASP A C 1
ATOM 727 O O . ASP A 1 133 ? 45.967 13.098 -2.992 1.00 44.55 280 ASP A O 1
ATOM 732 N N . TRP A 1 134 ? 44.291 13.747 -1.692 1.00 41.75 281 TRP A N 1
ATOM 733 C CA . TRP A 1 134 ? 44.561 15.147 -1.964 1.00 41.44 281 TRP A CA 1
ATOM 734 C C . TRP A 1 134 ? 45.940 15.616 -1.575 1.00 41.69 281 TRP A C 1
ATOM 735 O O . TRP A 1 134 ? 46.500 16.434 -2.312 1.00 42.23 281 TRP A O 1
ATOM 746 N N . GLY A 1 135 ? 46.452 15.146 -0.411 1.00 41.82 282 GLY A N 1
ATOM 747 C CA . GLY A 1 135 ? 47.803 15.484 0.091 1.00 40.89 282 GLY A CA 1
ATOM 748 C C . GLY A 1 135 ? 48.898 14.924 -0.780 1.00 42.52 282 GLY A C 1
ATOM 749 O O . GLY A 1 135 ? 49.848 15.615 -1.102 1.00 41.77 282 GLY A O 1
ATOM 750 N N . GLN A 1 136 ? 48.759 13.665 -1.199 1.00 43.51 283 GLN A N 1
ATOM 751 C CA . GLN A 1 136 ? 49.691 13.084 -2.202 1.00 44.79 283 GLN A CA 1
ATOM 752 C C . GLN A 1 136 ? 49.756 13.864 -3.538 1.00 44.81 283 GLN A C 1
ATOM 753 O O . GLN A 1 136 ? 50.812 13.956 -4.169 1.00 43.94 283 GLN A O 1
ATOM 759 N N . ARG A 1 137 ? 48.669 14.505 -3.944 1.00 45.49 284 ARG A N 1
ATOM 760 C CA . ARG A 1 137 ? 48.804 15.294 -5.177 1.00 46.92 284 ARG A CA 1
ATOM 761 C C . ARG A 1 137 ? 49.725 16.479 -5.135 1.00 46.22 284 ARG A C 1
ATOM 762 O O . ARG A 1 137 ? 49.908 17.135 -6.168 1.00 48.77 284 ARG A O 1
ATOM 770 N N . LEU A 1 138 ? 50.349 16.794 -4.006 1.00 44.75 285 LEU A N 1
ATOM 771 C CA . LEU A 1 138 ? 50.877 18.168 -3.874 1.00 43.36 285 LEU A CA 1
ATOM 772 C C . LEU A 1 138 ? 52.357 18.070 -3.967 1.00 42.94 285 LEU A C 1
ATOM 773 O O . LEU A 1 138 ? 52.898 17.017 -3.738 1.00 43.70 285 LEU A O 1
ATOM 778 N N . HIS A 1 139 ? 53.040 19.137 -4.303 1.00 41.95 286 HIS A N 1
ATOM 779 C CA . HIS A 1 139 ? 54.480 19.052 -4.264 1.00 41.86 286 HIS A CA 1
ATOM 780 C C . HIS A 1 139 ? 54.959 20.336 -3.591 1.00 42.74 286 HIS A C 1
ATOM 781 O O . HIS A 1 139 ? 54.251 21.353 -3.479 1.00 42.31 286 HIS A O 1
ATOM 788 N N . TYR A 1 140 ? 56.223 20.313 -3.255 1.00 44.24 287 TYR A N 1
ATOM 789 C CA . TYR A 1 140 ? 56.840 21.360 -2.506 1.00 45.68 287 TYR A CA 1
ATOM 790 C C . TYR A 1 140 ? 57.461 22.453 -3.415 1.00 46.47 287 TYR A C 1
ATOM 791 O O . TYR A 1 140 ? 58.409 22.220 -4.102 1.00 46.00 287 TYR A O 1
ATOM 800 N N . ASP A 1 141 ? 56.888 23.647 -3.411 1.00 48.90 288 ASP A N 1
ATOM 801 C CA . ASP A 1 141 ? 57.415 24.790 -4.099 1.00 50.43 288 ASP A CA 1
ATOM 802 C C . ASP A 1 141 ? 58.461 25.478 -3.219 1.00 53.36 288 ASP A C 1
ATOM 803 O O . ASP A 1 141 ? 58.156 26.197 -2.275 1.00 53.85 288 ASP A O 1
ATOM 808 N N . LEU A 1 142 ? 59.707 25.279 -3.576 1.00 57.17 289 LEU A N 1
ATOM 809 C CA . LEU A 1 142 ? 60.883 25.803 -2.902 1.00 60.66 289 LEU A CA 1
ATOM 810 C C . LEU A 1 142 ? 60.937 27.328 -2.836 1.00 62.18 289 LEU A C 1
ATOM 811 O O . LEU A 1 142 ? 61.452 27.897 -1.862 1.00 63.93 289 LEU A O 1
ATOM 816 N N . GLN A 1 143 ? 60.415 28.007 -3.852 1.00 62.52 290 GLN A N 1
ATOM 817 C CA . GLN A 1 143 ? 60.454 29.448 -3.833 1.00 62.65 290 GLN A CA 1
ATOM 818 C C . GLN A 1 143 ? 59.339 30.031 -2.951 1.00 62.53 290 GLN A C 1
ATOM 819 O O . GLN A 1 143 ? 59.512 31.057 -2.320 1.00 62.51 290 GLN A O 1
ATOM 821 N N . LYS A 1 144 ? 58.155 29.441 -2.980 1.00 61.99 291 LYS A N 1
ATOM 822 C CA . LYS A 1 144 ? 57.129 29.885 -2.058 1.00 61.44 291 LYS A CA 1
ATOM 823 C C . LYS A 1 144 ? 57.243 29.259 -0.639 1.00 59.57 291 LYS A C 1
ATOM 824 O O . LYS A 1 144 ? 56.617 29.750 0.262 1.00 60.39 291 LYS A O 1
ATOM 830 N N . GLY A 1 145 ? 58.035 28.214 -0.434 1.00 56.93 292 GLY A N 1
ATOM 831 C CA . GLY A 1 145 ? 58.069 27.529 0.856 1.00 55.14 292 GLY A CA 1
ATOM 832 C C . GLY A 1 145 ? 56.736 26.909 1.317 1.00 54.39 292 GLY A C 1
ATOM 833 O O . GLY A 1 145 ? 56.490 26.830 2.530 1.00 55.27 292 GLY A O 1
ATOM 834 N N . ILE A 1 146 ? 55.862 26.530 0.367 1.00 52.35 293 ILE A N 1
ATOM 835 C CA . ILE A 1 146 ? 54.631 25.747 0.615 1.00 49.72 293 ILE A CA 1
ATOM 836 C C . ILE A 1 146 ? 54.443 24.554 -0.310 1.00 46.73 293 ILE A C 1
ATOM 837 O O . ILE A 1 146 ? 55.034 24.457 -1.348 1.00 46.11 293 ILE A O 1
ATOM 842 N N . TRP A 1 147 ? 53.529 23.682 0.082 1.00 44.20 294 TRP A N 1
ATOM 843 C CA . TRP A 1 147 ? 53.035 22.613 -0.679 1.00 40.49 294 TRP A CA 1
ATOM 844 C C . TRP A 1 147 ? 51.944 23.194 -1.567 1.00 42.70 294 TRP A C 1
ATOM 845 O O . TRP A 1 147 ? 51.038 23.946 -1.052 1.00 41.18 294 TRP A O 1
ATOM 856 N N . VAL A 1 148 ? 52.026 22.849 -2.886 1.00 42.43 295 VAL A N 1
ATOM 857 C CA . VAL A 1 148 ? 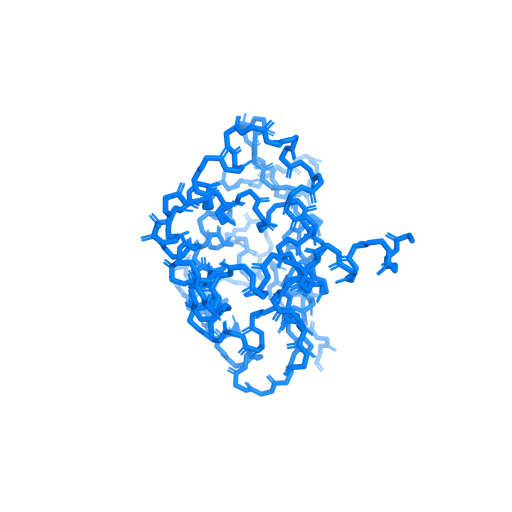51.123 23.376 -3.945 1.00 43.81 295 VAL A CA 1
ATOM 858 C C . VAL A 1 148 ? 50.703 22.256 -4.920 1.00 43.66 295 VAL A C 1
ATOM 859 O O . VAL A 1 148 ? 51.422 21.285 -5.109 1.00 44.23 295 VAL A O 1
ATOM 863 N N . GLY A 1 149 ? 49.514 22.371 -5.481 1.00 44.47 296 GLY A N 1
ATOM 864 C CA . GLY A 1 149 ? 49.023 21.452 -6.492 1.00 45.51 296 GLY A CA 1
ATOM 865 C C . GLY A 1 149 ? 49.425 21.954 -7.884 1.00 47.24 296 GLY A C 1
ATOM 866 O O . GLY A 1 149 ? 50.209 22.918 -8.051 1.00 47.52 296 GLY A O 1
ATOM 867 N N . THR A 1 150 ? 48.864 21.320 -8.905 1.00 48.25 297 THR A N 1
ATOM 868 C CA . THR A 1 150 ? 49.291 21.571 -10.303 1.00 48.48 297 THR A CA 1
ATOM 869 C C . THR A 1 150 ? 47.997 21.705 -11.124 1.00 48.18 297 THR A C 1
ATOM 870 O O . THR A 1 150 ? 47.955 22.423 -12.122 1.00 50.77 297 THR A O 1
ATOM 874 N N . GLU A 1 151 ? 46.923 21.112 -10.615 1.00 44.97 298 GLU A N 1
ATOM 875 C CA . GLU A 1 151 ? 45.610 21.223 -11.161 1.00 45.42 298 GLU A CA 1
ATOM 876 C C . GLU A 1 151 ? 44.683 22.183 -10.378 1.00 45.81 298 GLU A C 1
ATOM 877 O O . GLU A 1 151 ? 44.791 22.324 -9.188 1.00 46.70 298 GLU A O 1
ATOM 883 N N . SER A 1 152 ? 43.743 22.802 -11.059 1.00 45.23 299 SER A N 1
ATOM 884 C CA . SER A 1 152 ? 42.787 23.709 -10.458 1.00 44.90 299 SER A CA 1
ATOM 885 C C . SER A 1 152 ? 42.108 23.201 -9.191 1.00 43.66 299 SER A C 1
ATOM 886 O O . SER A 1 152 ? 41.778 24.001 -8.293 1.00 41.57 299 SER A O 1
ATOM 889 N N . GLN A 1 153 ? 41.832 21.895 -9.182 1.00 42.40 300 GLN A N 1
ATOM 890 C CA . GLN A 1 153 ? 41.027 21.244 -8.140 1.00 44.98 300 GLN A CA 1
ATOM 891 C C . GLN A 1 153 ? 41.879 20.874 -6.899 1.00 42.47 300 GLN A C 1
ATOM 892 O O . GLN A 1 153 ? 41.367 20.505 -5.885 1.00 42.03 300 GLN A O 1
ATOM 898 N N . ASP A 1 154 ? 43.192 20.936 -7.036 1.00 41.98 301 ASP A N 1
ATOM 899 C CA . ASP A 1 154 ? 44.070 20.585 -5.958 1.00 42.55 301 ASP A CA 1
ATOM 900 C C . ASP A 1 154 ? 43.779 21.381 -4.699 1.00 43.10 301 ASP A C 1
ATOM 901 O O . ASP A 1 154 ? 43.539 22.601 -4.754 1.00 42.84 301 ASP A O 1
ATOM 906 N N . VAL A 1 155 ? 43.804 20.675 -3.562 1.00 43.23 302 VAL A N 1
ATOM 907 C CA . VAL A 1 155 ? 43.554 21.351 -2.293 1.00 41.85 302 VAL A CA 1
ATOM 908 C C . VAL A 1 155 ? 44.744 22.158 -1.776 1.00 39.90 302 VAL A C 1
ATOM 909 O O . VAL A 1 155 ? 45.870 21.690 -1.746 1.00 39.81 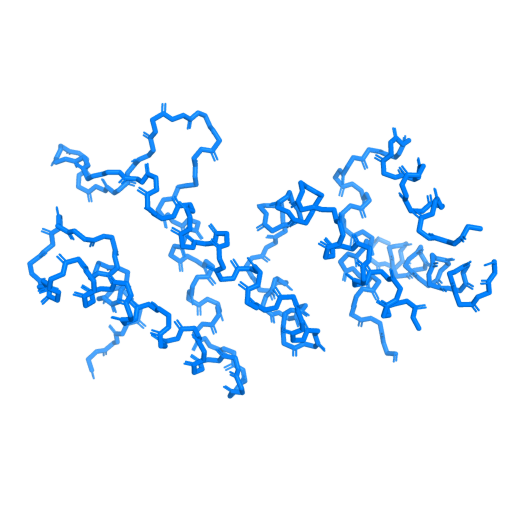302 VAL A O 1
ATOM 913 N N . PRO A 1 156 ? 44.481 23.405 -1.376 1.00 37.95 303 PRO A N 1
ATOM 914 C CA . PRO A 1 156 ? 45.551 24.239 -0.805 1.00 37.65 303 PRO A CA 1
ATOM 915 C C . PRO A 1 156 ? 46.116 23.677 0.545 1.00 37.52 303 PRO A C 1
ATOM 916 O O . PRO A 1 156 ? 45.420 22.978 1.267 1.00 38.19 303 PRO A O 1
ATOM 920 N N . TRP A 1 157 ? 47.339 24.027 0.891 1.00 37.96 304 TRP A N 1
ATOM 921 C CA . TRP A 1 157 ? 48.008 23.576 2.114 1.00 38.42 304 TRP A CA 1
ATOM 922 C C . TRP A 1 157 ? 47.156 23.991 3.370 1.00 39.30 304 TRP A C 1
ATOM 923 O O . TRP A 1 157 ? 46.906 23.166 4.266 1.00 40.78 304 TRP A O 1
ATOM 934 N N . GLU A 1 158 ? 46.634 25.218 3.354 1.00 40.02 305 GLU A N 1
ATOM 935 C CA . GLU A 1 158 ? 45.949 25.849 4.490 1.00 41.44 305 GLU A CA 1
ATOM 936 C C . GLU A 1 158 ? 44.718 25.041 4.764 1.00 41.21 305 GLU A C 1
ATOM 937 O O . GLU A 1 158 ? 44.450 24.781 5.937 1.00 40.05 305 GLU A O 1
ATOM 943 N N . GLU A 1 159 ? 44.015 24.611 3.678 1.00 39.12 306 GLU A N 1
ATOM 944 C CA . GLU A 1 159 ? 42.826 23.807 3.771 1.00 37.58 306 GLU A CA 1
ATOM 945 C C . GLU A 1 159 ? 43.141 22.456 4.289 1.00 38.44 306 GLU A C 1
ATOM 946 O O . GLU A 1 159 ? 42.407 21.936 5.122 1.00 39.01 306 GLU A O 1
ATOM 952 N N . LEU A 1 160 ? 44.220 21.854 3.841 1.00 39.93 307 LEU A N 1
ATOM 953 C CA . LEU A 1 160 ? 44.574 20.517 4.372 1.00 41.56 307 LEU A CA 1
ATOM 954 C C . LEU A 1 160 ? 44.953 20.614 5.854 1.00 42.44 307 LEU A C 1
ATOM 955 O O . LEU A 1 160 ? 44.597 19.752 6.690 1.00 42.08 307 LEU A O 1
ATOM 960 N N . HIS A 1 161 ? 45.786 21.610 6.143 1.00 43.80 308 HIS A N 1
ATOM 961 C CA . HIS A 1 161 ? 46.198 21.851 7.504 1.00 45.00 308 HIS A CA 1
ATOM 962 C C . HIS A 1 161 ? 44.947 22.014 8.398 1.00 43.91 308 HIS A C 1
ATOM 963 O O . HIS A 1 161 ? 44.786 21.298 9.386 1.00 43.95 308 HIS A O 1
ATOM 970 N N . ASN A 1 162 ? 44.048 22.929 8.001 1.00 43.25 309 ASN A N 1
ATOM 971 C CA . ASN A 1 162 ? 42.815 23.220 8.736 1.00 42.63 309 ASN A CA 1
ATOM 972 C C . ASN A 1 162 ? 41.887 22.017 8.932 1.00 41.90 309 ASN A C 1
ATOM 973 O O . ASN A 1 162 ? 41.363 21.841 10.056 1.00 42.38 309 ASN A O 1
ATOM 978 N N . A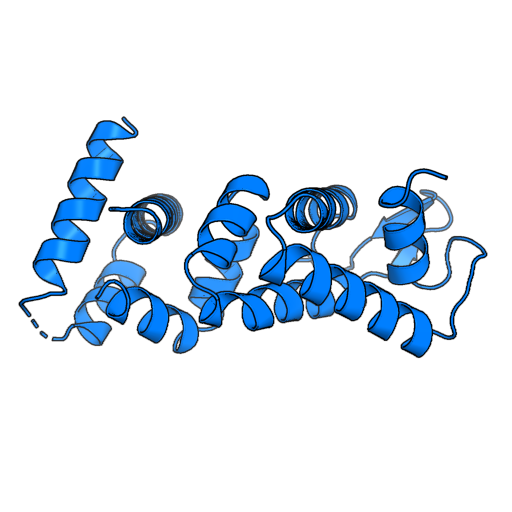RG A 1 163 ? 41.736 21.171 7.899 1.00 40.91 310 ARG A N 1
ATOM 979 C CA . ARG A 1 163 ? 40.978 19.901 8.041 1.00 41.34 310 ARG A CA 1
ATOM 980 C C . ARG A 1 163 ? 41.558 18.852 8.989 1.00 41.85 310 ARG A C 1
ATOM 981 O O . ARG A 1 163 ? 40.799 18.113 9.652 1.00 43.21 310 ARG A O 1
ATOM 989 N N . PHE A 1 164 ? 42.874 18.769 9.043 1.00 41.40 311 PHE A N 1
ATOM 990 C CA . PHE A 1 164 ? 43.504 17.868 9.922 1.00 42.31 311 PHE A CA 1
ATOM 991 C C . PHE A 1 164 ? 43.518 18.446 11.344 1.00 44.20 311 PHE A C 1
ATOM 992 O O . PHE A 1 164 ? 43.317 17.693 12.262 1.00 44.12 311 PHE A O 1
ATOM 1000 N N . GLN A 1 165 ? 43.717 19.758 11.510 1.00 45.15 312 GLN A N 1
ATOM 1001 C CA . GLN A 1 165 ? 43.718 20.377 12.823 1.00 47.33 312 GLN A CA 1
ATOM 1002 C C . GLN A 1 165 ? 42.382 20.137 13.518 1.00 46.93 312 GLN A C 1
ATOM 1003 O O . GLN A 1 165 ? 42.299 19.666 14.654 1.00 46.51 312 GLN A O 1
ATOM 1009 N N . SER A 1 166 ? 41.321 20.413 12.785 1.00 47.12 313 SER A N 1
ATOM 1010 C CA . SER A 1 166 ? 40.003 20.118 13.248 1.00 46.21 313 SER A CA 1
ATOM 1011 C C . SER A 1 166 ? 39.830 18.608 13.562 1.00 46.67 313 SER A C 1
ATOM 1012 O O . SER A 1 166 ? 39.403 18.253 14.655 1.00 47.71 313 SER A O 1
ATOM 1015 N N . LEU A 1 167 ? 40.206 17.705 12.663 1.00 46.45 314 LEU A N 1
ATOM 1016 C CA . LEU A 1 167 ? 40.101 16.275 12.978 1.00 47.01 314 LEU A CA 1
ATOM 1017 C C . LEU A 1 167 ? 40.939 15.820 14.179 1.00 49.13 314 LEU A C 1
ATOM 1018 O O . LEU A 1 167 ? 40.588 14.839 14.819 1.00 48.79 314 LEU A O 1
ATOM 1023 N N . CYS A 1 168 ? 42.058 16.502 14.432 1.00 51.29 315 CYS A N 1
ATOM 1024 C CA . CYS A 1 168 ? 42.988 16.169 15.515 1.00 55.13 315 CYS A CA 1
ATOM 1025 C C . CYS A 1 168 ? 42.505 16.664 16.914 1.00 57.23 315 CYS A C 1
ATOM 1026 O O . CYS A 1 168 ? 43.029 16.219 17.928 1.00 58.89 315 CYS A O 1
ATOM 1029 N N . GLN A 1 169 ? 41.547 17.581 16.949 1.00 58.70 316 GLN A N 1
ATOM 1030 C CA . GLN A 1 169 ? 40.830 17.959 18.163 1.00 60.06 316 GLN A CA 1
ATOM 1031 C C . GLN A 1 169 ? 39.478 17.184 18.362 1.00 61.73 316 GLN A C 1
ATOM 1032 O O . GLN A 1 169 ? 38.669 17.551 19.188 1.00 62.73 316 GLN A O 1
ATOM 1038 N N . ALA A 1 170 ? 39.222 16.132 17.604 1.00 63.28 317 ALA A N 1
ATOM 1039 C CA . ALA A 1 170 ? 37.984 15.359 17.734 1.00 65.02 317 ALA A CA 1
ATOM 1040 C C . ALA A 1 170 ? 38.016 14.324 18.877 1.00 67.42 317 ALA A C 1
ATOM 1041 O O . ALA A 1 170 ? 39.079 13.792 19.216 1.00 66.70 317 ALA A O 1
ATOM 1043 N N . PRO A 1 171 ? 36.823 14.038 19.470 1.00 70.20 318 PRO A N 1
ATOM 1044 C CA . PRO A 1 171 ? 36.594 12.938 20.435 1.00 71.43 318 PRO A CA 1
ATOM 1045 C C . PRO A 1 171 ? 37.230 11.611 20.013 1.00 72.18 318 PRO A C 1
ATOM 1046 O O . PRO A 1 171 ? 37.027 11.203 18.870 1.00 73.92 318 PRO A O 1
ATOM 1050 N N . PRO A 1 172 ? 38.002 10.960 20.927 1.00 71.97 319 PRO A N 1
ATOM 1051 C CA . PRO A 1 172 ? 38.682 9.666 20.837 1.00 71.16 319 PRO A CA 1
ATOM 1052 C C . PRO A 1 172 ? 38.533 8.706 19.671 1.00 69.82 319 PRO A C 1
ATOM 1053 O O . PRO A 1 172 ? 39.514 8.555 18.943 1.00 70.62 319 PRO A O 1
ATOM 1057 N N . PRO A 1 173 ? 37.382 8.056 19.450 1.00 68.32 320 PRO A N 1
ATOM 1058 C CA . PRO A 1 173 ? 37.636 7.092 18.340 1.00 67.40 320 PRO A CA 1
ATOM 1059 C C . PRO A 1 173 ? 38.289 7.785 17.093 1.00 67.16 320 PRO A C 1
ATOM 1060 O O . PRO A 1 173 ? 39.102 7.164 16.399 1.00 68.13 320 PRO A O 1
ATOM 1064 N N . LEU A 1 174 ? 37.979 9.070 16.870 1.00 65.86 321 LEU A N 1
ATOM 1065 C CA . LEU A 1 174 ? 38.373 9.779 15.649 1.00 64.52 321 LEU A CA 1
ATOM 1066 C C . LEU A 1 174 ? 39.814 10.320 15.667 1.00 63.01 321 LEU A C 1
ATOM 1067 O O . LEU A 1 174 ? 40.565 10.082 14.734 1.00 62.23 321 LEU A O 1
ATOM 1072 N N . LYS A 1 175 ? 40.172 11.049 16.724 1.00 62.09 322 LYS A N 1
ATOM 1073 C CA . LYS A 1 175 ? 41.512 11.608 16.896 1.00 61.08 322 LYS A CA 1
ATOM 1074 C C . LYS A 1 175 ? 42.588 10.581 16.644 1.00 61.18 322 LYS A C 1
ATOM 1075 O O . LYS A 1 175 ? 43.616 10.879 16.056 1.00 60.44 322 LYS A O 1
ATOM 1081 N N . ASP A 1 176 ? 42.341 9.352 17.063 1.00 61.50 323 ASP A N 1
ATOM 1082 C CA . ASP A 1 176 ? 43.358 8.302 16.982 1.00 62.01 323 ASP A CA 1
ATOM 1083 C C . ASP A 1 176 ? 43.493 7.665 15.581 1.00 60.39 323 ASP A C 1
ATOM 1084 O O . ASP A 1 176 ? 44.584 7.262 15.158 1.00 60.23 323 ASP A O 1
ATOM 1089 N N . LYS A 1 177 ? 42.382 7.558 14.873 1.00 59.20 324 LYS A N 1
ATOM 1090 C CA . LYS A 1 177 ? 42.411 7.019 13.525 1.00 58.44 324 LYS A CA 1
ATOM 1091 C C . LYS A 1 177 ? 43.113 8.050 12.654 1.00 57.17 324 LYS A C 1
ATOM 1092 O O . LYS A 1 177 ? 43.840 7.676 11.778 1.00 57.86 324 LYS A O 1
ATOM 1098 N N . VAL A 1 178 ? 42.896 9.342 12.920 1.00 55.28 325 VAL A N 1
ATOM 1099 C CA . VAL A 1 178 ? 43.502 10.452 12.133 1.00 53.92 325 VAL A CA 1
ATOM 1100 C C . VAL A 1 178 ? 45.017 10.496 12.292 1.00 53.09 325 VAL A C 1
ATOM 1101 O O . VAL A 1 178 ? 45.750 10.576 11.299 1.00 50.67 325 VAL A O 1
ATOM 1105 N N . LEU A 1 179 ? 45.432 10.416 13.550 1.00 52.44 326 LEU A N 1
ATOM 1106 C CA . LEU A 1 179 ? 46.805 10.453 13.966 1.00 54.42 326 LEU A CA 1
ATOM 1107 C C . LEU A 1 179 ? 47.554 9.335 13.328 1.00 54.53 326 LEU A C 1
ATOM 1108 O O . LEU A 1 179 ? 48.586 9.550 12.714 1.00 56.55 326 LEU A O 1
ATOM 1113 N N . THR A 1 180 ? 47.019 8.137 13.458 1.00 54.00 327 THR A N 1
ATOM 1114 C CA . THR A 1 180 ? 47.593 6.929 12.857 1.00 52.72 327 THR A CA 1
ATOM 1115 C C . THR A 1 180 ? 47.762 7.031 11.366 1.00 51.95 327 THR A C 1
ATOM 1116 O O . THR A 1 180 ? 48.787 6.617 10.857 1.00 53.28 327 THR A O 1
ATOM 1120 N N . ALA A 1 181 ? 46.763 7.564 10.672 1.00 49.18 328 ALA A N 1
ATOM 1121 C CA . ALA A 1 181 ? 46.811 7.765 9.232 1.00 48.20 328 ALA A CA 1
ATOM 1122 C C . ALA A 1 181 ? 47.968 8.705 8.849 1.00 46.53 328 ALA A C 1
ATOM 1123 O O . ALA A 1 181 ? 48.730 8.433 7.962 1.00 45.41 328 ALA A O 1
ATOM 1125 N N . LEU A 1 182 ? 48.109 9.799 9.561 1.00 46.68 329 LEU A N 1
ATOM 1126 C CA . LEU A 1 182 ? 49.107 10.809 9.288 1.00 46.41 329 LEU A CA 1
ATOM 1127 C C . LEU A 1 182 ? 50.474 10.179 9.504 1.00 47.84 329 LEU A C 1
ATOM 1128 O O . LEU A 1 182 ? 51.362 10.301 8.636 1.00 49.41 329 LEU A O 1
ATOM 1133 N N . GLU A 1 183 ? 50.644 9.473 10.631 1.00 47.06 330 GLU A N 1
ATOM 1134 C CA . GLU A 1 183 ? 51.908 8.747 10.906 1.00 48.59 330 GLU A CA 1
ATOM 1135 C C . GLU A 1 183 ? 52.261 7.636 9.904 1.00 47.54 330 GLU A C 1
ATOM 1136 O O . GLU A 1 183 ? 53.426 7.463 9.534 1.00 47.50 330 GLU A O 1
ATOM 1142 N N . THR A 1 184 ? 51.255 6.888 9.487 1.00 48.04 331 THR A N 1
ATOM 1143 C CA . THR A 1 184 ? 51.373 5.871 8.462 1.00 49.22 331 THR A CA 1
ATOM 1144 C C . THR A 1 184 ? 51.910 6.451 7.189 1.00 49.82 331 THR A C 1
ATOM 1145 O O . THR A 1 184 ? 52.877 5.919 6.658 1.00 51.18 331 THR A O 1
ATOM 1149 N N . CYS A 1 185 ? 51.334 7.548 6.705 1.00 48.97 332 CYS A N 1
ATOM 1150 C CA . CYS A 1 185 ? 51.876 8.175 5.489 1.00 47.81 332 CYS A CA 1
ATOM 1151 C C . CYS A 1 185 ? 53.273 8.746 5.634 1.00 46.97 332 CYS A C 1
ATOM 1152 O O . CYS A 1 185 ? 54.043 8.730 4.673 1.00 47.35 332 CYS A O 1
ATOM 1155 N N . LYS A 1 186 ? 53.566 9.326 6.794 1.00 44.31 333 LYS A N 1
ATOM 1156 C CA . LYS A 1 186 ? 54.867 9.907 7.030 1.00 43.20 333 LYS A CA 1
ATOM 1157 C C . LYS A 1 186 ? 55.966 8.830 6.977 1.00 43.00 333 LYS A C 1
ATOM 1158 O O . LYS A 1 186 ? 57.025 9.045 6.402 1.00 42.32 333 LYS A O 1
ATOM 1164 N N . ALA A 1 187 ? 55.706 7.712 7.655 1.00 44.49 334 ALA A N 1
ATOM 1165 C CA . ALA A 1 187 ? 56.547 6.521 7.679 1.00 45.35 334 ALA A CA 1
ATOM 1166 C C . ALA A 1 187 ? 56.729 5.978 6.244 1.00 47.74 334 ALA A C 1
ATOM 1167 O O . ALA A 1 187 ? 57.865 5.692 5.814 1.00 48.15 334 ALA A O 1
ATOM 1169 N N . GLN A 1 188 ? 55.625 5.877 5.487 1.00 47.39 335 GLN A N 1
ATOM 1170 C CA . GLN A 1 188 ? 55.712 5.506 4.088 1.00 48.05 335 GLN A CA 1
ATOM 1171 C C . GLN A 1 188 ? 56.614 6.357 3.225 1.00 47.75 335 GLN A C 1
ATOM 1172 O O . GLN A 1 188 ? 57.239 5.828 2.304 1.00 48.40 335 GLN A O 1
ATOM 1178 N N . ASP A 1 189 ? 56.663 7.670 3.496 1.00 46.35 336 ASP A N 1
ATOM 1179 C CA . ASP A 1 189 ? 57.554 8.642 2.784 1.00 45.03 336 ASP A CA 1
ATOM 1180 C C . ASP A 1 189 ? 59.016 8.517 3.229 1.00 44.64 336 ASP A C 1
ATOM 1181 O O . ASP A 1 189 ? 59.872 9.153 2.627 1.00 45.09 336 ASP A O 1
ATOM 1186 N N . GLY A 1 190 ? 59.264 7.796 4.344 1.00 44.77 337 GLY A N 1
ATOM 1187 C CA . GLY A 1 190 ? 60.622 7.597 4.947 1.00 43.65 337 GLY A CA 1
ATOM 1188 C C . GLY A 1 190 ? 60.826 8.122 6.372 1.00 44.18 337 GLY A C 1
ATOM 1189 O O . GLY A 1 190 ? 61.955 8.197 6.874 1.00 43.98 337 GLY A O 1
ATOM 1190 N N . ASP A 1 191 ? 59.753 8.579 7.023 1.00 44.21 338 ASP A N 1
ATOM 1191 C CA . ASP A 1 191 ? 59.886 9.224 8.338 1.00 42.90 338 ASP A CA 1
ATOM 1192 C C . ASP A 1 191 ? 60.898 10.374 8.389 1.00 41.53 338 ASP A C 1
ATOM 1193 O O . ASP A 1 191 ? 61.697 10.442 9.305 1.00 41.56 338 ASP A O 1
ATOM 1198 N N . PHE A 1 192 ? 60.840 11.274 7.436 1.00 41.02 339 PHE A N 1
ATOM 1199 C CA . PHE A 1 192 ? 61.677 12.452 7.441 1.00 42.13 339 PHE A CA 1
ATOM 1200 C C . PHE A 1 192 ? 61.254 13.459 8.517 1.00 42.62 339 PHE A C 1
ATOM 1201 O O . PHE A 1 192 ? 60.047 13.508 8.868 1.00 41.64 339 PHE A O 1
ATOM 1209 N N . GLU A 1 193 ? 62.214 14.276 8.995 1.00 41.04 340 GLU A N 1
ATOM 1210 C CA . GLU A 1 193 ? 61.885 15.367 9.880 1.00 40.98 340 GLU A CA 1
ATOM 1211 C C . GLU A 1 193 ? 62.269 16.719 9.272 1.00 42.98 340 GLU A C 1
ATOM 1212 O O . GLU A 1 193 ? 61.631 17.732 9.595 1.00 42.61 340 GLU A O 1
ATOM 1218 N N . VAL A 1 194 ? 63.263 16.748 8.370 1.00 42.84 341 VAL A N 1
ATOM 1219 C CA . VAL A 1 194 ? 63.568 17.967 7.594 1.00 43.01 341 VAL A CA 1
ATOM 1220 C C . VAL A 1 194 ? 62.354 18.380 6.701 1.00 43.47 341 VAL A C 1
ATOM 1221 O O . VAL A 1 194 ? 61.707 17.552 6.079 1.00 41.65 341 VAL A O 1
ATOM 1225 N N . PRO A 1 195 ? 61.996 19.667 6.719 1.00 44.50 342 PRO A N 1
ATOM 1226 C CA . PRO A 1 195 ? 60.894 20.227 5.909 1.00 45.45 342 PRO A CA 1
ATOM 1227 C C . PRO A 1 195 ? 61.089 20.126 4.375 1.00 45.54 342 PRO A C 1
ATOM 1228 O O . PRO A 1 195 ? 62.195 20.047 3.931 1.00 46.98 342 PRO A O 1
ATOM 1232 N N . GLY A 1 196 ? 60.016 20.132 3.595 1.00 46.02 343 GLY A N 1
ATOM 1233 C CA . GLY A 1 196 ? 60.102 20.095 2.146 1.00 46.35 343 GLY A CA 1
ATOM 1234 C C . GLY A 1 196 ? 60.222 18.716 1.567 1.00 46.93 343 GLY A C 1
ATOM 1235 O O . GLY A 1 196 ? 60.453 18.582 0.392 1.00 49.31 343 GLY A O 1
ATOM 1236 N N . LEU A 1 197 ? 60.163 17.676 2.364 1.00 46.97 344 LEU A N 1
ATOM 1237 C CA . LEU A 1 197 ? 60.228 16.292 1.813 1.00 48.53 344 LEU A CA 1
ATOM 1238 C C . LEU A 1 197 ? 58.923 15.760 2.371 1.00 48.73 344 LEU A C 1
ATOM 1239 O O . LEU A 1 197 ? 58.447 16.235 3.407 1.00 52.27 344 LEU A O 1
ATOM 1244 N N . SER A 1 198 ? 58.199 14.866 1.815 1.00 46.17 345 SER A N 1
ATOM 1245 C CA . SER A 1 198 ? 56.955 14.584 2.709 1.00 42.58 345 SER A CA 1
ATOM 1246 C C . SER A 1 198 ? 55.913 15.673 3.284 1.00 42.05 345 SER A C 1
ATOM 1247 O O . SER A 1 198 ? 56.131 16.357 4.296 1.00 40.66 345 SER A O 1
ATOM 1250 N N . ILE A 1 199 ? 54.707 15.716 2.713 1.00 39.92 346 ILE A N 1
ATOM 1251 C CA . ILE A 1 199 ? 53.708 16.624 3.196 1.00 38.53 346 ILE A CA 1
ATOM 1252 C C . ILE A 1 199 ? 53.268 16.237 4.634 1.00 38.83 346 ILE A C 1
ATOM 1253 O O . ILE A 1 199 ? 52.927 17.087 5.463 1.00 39.09 346 ILE A O 1
ATOM 1258 N N . TRP A 1 200 ? 53.328 14.937 4.908 1.00 39.21 347 TRP A N 1
ATOM 1259 C CA . TRP A 1 200 ? 52.926 14.328 6.158 1.00 38.45 347 TRP A CA 1
ATOM 1260 C C . TRP A 1 200 ? 53.895 14.619 7.303 1.00 38.00 347 TRP A C 1
ATOM 1261 O O . TRP A 1 200 ? 53.434 14.835 8.393 1.00 39.54 347 TRP A O 1
ATOM 1272 N N . THR A 1 201 ? 55.199 14.571 7.071 1.00 36.08 348 THR A N 1
ATOM 1273 C CA . THR A 1 201 ? 56.134 15.130 7.995 1.00 36.87 348 THR A CA 1
ATOM 1274 C C . THR A 1 201 ? 55.717 16.558 8.384 1.00 39.14 348 THR A C 1
ATOM 1275 O O . THR A 1 201 ? 55.655 16.870 9.559 1.00 41.10 348 THR A O 1
ATOM 1279 N N . ASP A 1 202 ? 55.335 17.388 7.395 1.00 39.67 349 ASP A N 1
ATOM 1280 C CA . ASP A 1 202 ? 55.198 18.800 7.588 1.00 40.27 349 ASP A CA 1
ATOM 1281 C C . ASP A 1 202 ? 53.910 19.139 8.290 1.00 40.04 349 ASP A C 1
ATOM 1282 O O . ASP A 1 202 ? 53.863 20.087 9.069 1.00 41.00 349 ASP A O 1
ATOM 1287 N N . LEU A 1 203 ? 52.868 18.397 7.951 1.00 39.40 350 LEU A N 1
ATOM 1288 C CA . LEU A 1 203 ? 51.588 18.491 8.568 1.00 39.81 350 LEU A CA 1
ATOM 1289 C C . LEU A 1 203 ? 51.727 18.069 9.983 1.00 40.58 350 LEU A C 1
ATOM 1290 O O . LEU A 1 203 ? 51.250 18.779 10.824 1.00 42.03 350 LEU A O 1
ATOM 1295 N N . LEU A 1 204 ? 52.360 16.928 10.276 1.00 41.55 351 LEU A N 1
ATOM 1296 C CA . LEU A 1 204 ? 52.541 16.543 11.703 1.00 41.46 351 LEU A CA 1
ATOM 1297 C C . LEU A 1 204 ? 53.363 17.543 12.540 1.00 41.78 351 LEU A C 1
ATOM 1298 O O . LEU A 1 204 ? 53.018 17.815 13.688 1.00 42.74 351 LEU A O 1
ATOM 1303 N N . LEU A 1 205 ? 54.403 18.135 11.974 1.00 41.45 352 LEU A N 1
ATOM 1304 C CA . LEU A 1 205 ? 55.026 19.247 12.639 1.00 42.67 352 LEU A CA 1
ATOM 1305 C C . LEU A 1 205 ? 54.121 20.458 12.916 1.00 44.49 352 LEU A C 1
ATOM 1306 O O . LEU A 1 205 ? 54.276 21.062 13.971 1.00 45.73 352 LEU A O 1
ATOM 1311 N N . ALA A 1 206 ? 53.268 20.876 11.968 1.00 44.65 353 ALA A N 1
ATOM 1312 C CA . ALA A 1 206 ? 52.317 21.959 12.230 1.00 45.44 353 ALA A CA 1
ATOM 1313 C C . ALA A 1 206 ? 51.274 21.618 13.266 1.00 46.95 353 ALA A C 1
ATOM 1314 O O . ALA A 1 206 ? 50.774 22.535 13.902 1.00 48.00 353 ALA A O 1
ATOM 1316 N N . LEU A 1 207 ? 50.931 20.326 13.397 1.00 47.19 354 LEU A N 1
ATOM 1317 C CA . LEU A 1 207 ? 49.777 19.852 14.183 1.00 49.05 354 LEU A CA 1
ATOM 1318 C C . LEU A 1 207 ? 50.072 19.499 15.684 1.00 49.42 354 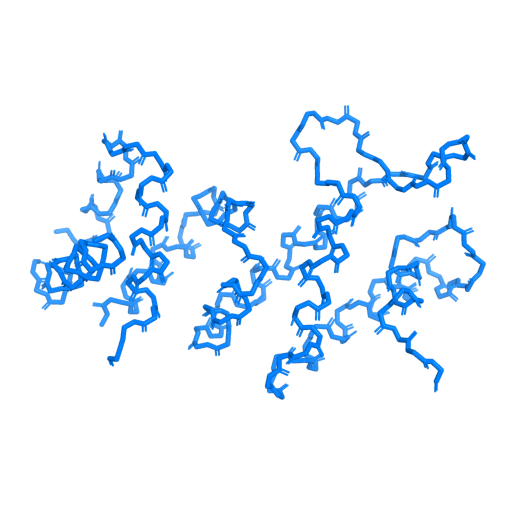LEU A C 1
ATOM 1319 O O . LEU A 1 207 ? 49.171 19.381 16.452 1.00 47.82 354 LEU A O 1
ATOM 1324 N N . ARG A 1 208 ? 51.347 19.284 15.991 1.00 51.67 355 ARG A N 1
ATOM 1325 C CA . ARG A 1 208 ? 51.925 18.855 17.259 1.00 54.70 355 ARG A CA 1
ATOM 1326 C C . ARG A 1 208 ? 52.720 20.021 17.812 1.00 56.89 355 ARG A C 1
ATOM 1327 O O . ARG A 1 208 ? 53.528 20.669 17.072 1.00 57.15 355 ARG A O 1
ATOM 1335 N N . SER A 1 209 ? 52.493 20.254 19.109 1.00 59.23 356 SER A N 1
ATOM 1336 C CA . SER A 1 209 ? 52.909 21.481 19.835 1.00 62.42 356 SER A CA 1
ATOM 1337 C C . SER A 1 209 ? 54.046 21.347 20.890 1.00 62.81 356 SER A C 1
ATOM 1338 O O . SER A 1 209 ? 54.005 22.042 21.881 1.00 62.80 356 SER A O 1
ATOM 1341 N N . GLY A 1 210 ? 55.073 20.511 20.654 1.00 64.67 357 GLY A N 1
ATOM 1342 C CA . GLY A 1 210 ? 56.124 20.265 21.686 1.00 64.25 357 GLY A CA 1
ATOM 1343 C C . GLY A 1 210 ? 55.631 19.191 22.680 1.00 64.98 357 GLY A C 1
ATOM 1344 O O . GLY A 1 210 ? 55.380 19.455 23.874 1.00 64.59 357 GLY A O 1
#

Foldseek 3Di:
DVVVLLVLLVVLQVCQVDDVVLVVLVVCCVPPDLLSVLSSLLSNLPPVVVVVSVVSCVVCLVSVLCSLVRDFLLSVLVSCLSPVVCQVSSLVSLVVLLVQWAADPVVRATHHDDPPRDGLVRSLRNLLNQCPHDPVRVVVSVVSLVVVCVVQPVDCDPRRDPSNVSVVVNDDD

InterPro domains:
  IPR035428 Fanconi anemia group F protein [PF11107] (1-354)
  IPR035428 Fanconi anemia group F protein [PTHR14449] (1-362)
  IPR038505 FANCF, C-terminal domain superfamily [G3DSA:1.25.40.490] (152-357)

Secondary structure (DSSP, 8-state):
-HHHHHHHHHHHHHHHS----HHHHHHHHHHS-HHHHHHHHHHHHT----HHHHHHHHH-HHHHHHHHHHS-HHHHHHHHHH-GGGHHHHHHHHHHHHHT-EEETTTTEEE-SSTTPPPHHHHHHHHHHHHTS-HHHHHHHHHHHHHHHHHTT---STTS-HHHHHHHHH---